Protein AF-A0A2J7PNB6-F1 (afdb_monomer_lite)

pLDDT: mean 83.34, std 11.84, range [47.0, 96.94]

Organism: NCBI:txid105785

Foldseek 3Di:
DDPDPDPVVVVVVVVCVVVVLVVQADEPDDQLVLLVQLLVVVVVVDDLVVSQVVCCSRHNDPDDSVSSVVSSVCVVVVDPGSDDPDDPDPDALDDPVLVVQLVVVCVVPVPDDLVNSCVSPVSDDSVVSVD

Sequence (131 aa):
MTGLSSPATVMAILFLQCVFKMAMSIQNPTRCEAHAVIRFLHVKGNTAAVIHRHLISFYGEDVNRQNVARWYCQFEVRRSDVHDEIRSGRPSVVTDEIIQKNDENICADRRLTIDELHLQCPEMARTVLSG

Structure (mmCIF, N/CA/C/O backbone):
data_AF-A0A2J7PNB6-F1
#
_entry.id   AF-A0A2J7PNB6-F1
#
loop_
_atom_site.group_PDB
_atom_site.id
_atom_site.type_symbol
_atom_site.label_atom_id
_atom_site.label_alt_id
_atom_site.label_comp_id
_atom_site.label_asym_id
_atom_site.label_entity_id
_atom_site.label_seq_id
_atom_site.pdbx_PDB_ins_code
_atom_site.Cartn_x
_atom_site.Cartn_y
_atom_site.Cartn_z
_atom_site.occupancy
_atom_site.B_iso_or_equiv
_atom_site.auth_seq_id
_atom_site.auth_comp_id
_atom_site.auth_asym_id
_atom_site.auth_atom_id
_atom_site.pdbx_PDB_model_num
ATOM 1 N N . MET A 1 1 ? -24.561 -12.791 38.272 1.00 47.00 1 MET A N 1
ATOM 2 C CA . MET A 1 1 ? -24.571 -11.581 37.415 1.00 47.00 1 MET A CA 1
ATOM 3 C C . MET A 1 1 ? -24.490 -10.396 38.374 1.00 47.00 1 MET A C 1
ATOM 5 O O . MET A 1 1 ? -25.486 -10.128 39.011 1.00 47.00 1 MET A O 1
ATOM 9 N N . THR A 1 2 ? -23.322 -9.912 38.802 1.00 52.16 2 THR A N 1
ATOM 10 C CA . THR A 1 2 ? -22.558 -8.804 38.192 1.00 52.16 2 THR A CA 1
ATOM 11 C C . THR A 1 2 ? -21.126 -8.792 38.765 1.00 52.16 2 THR A C 1
ATOM 13 O O . THR A 1 2 ? -20.938 -8.463 39.931 1.00 52.16 2 THR A O 1
ATOM 16 N N . GLY A 1 3 ? -20.113 -9.159 37.974 1.00 53.72 3 GLY A N 1
ATOM 17 C CA . GLY A 1 3 ? -18.699 -9.172 38.403 1.00 53.72 3 GLY A CA 1
ATOM 18 C C . GLY A 1 3 ? -17.833 -8.061 37.793 1.00 53.72 3 GLY A C 1
ATOM 19 O O . GLY A 1 3 ? -16.614 -8.145 37.847 1.00 53.72 3 GLY A O 1
ATOM 20 N N . LEU A 1 4 ? -18.448 -7.051 37.168 1.00 56.50 4 LEU A N 1
ATOM 21 C CA . LEU A 1 4 ? -17.778 -6.012 36.369 1.00 56.50 4 LEU A CA 1
ATOM 22 C C . LEU A 1 4 ? -17.935 -4.586 36.943 1.00 56.50 4 LEU A C 1
ATOM 24 O O . LEU A 1 4 ? -17.852 -3.617 36.200 1.00 56.50 4 LEU A O 1
ATOM 28 N N . SER A 1 5 ? -18.181 -4.428 38.249 1.00 60.59 5 SER A N 1
ATOM 29 C CA . SER A 1 5 ? -18.440 -3.111 38.868 1.00 60.59 5 SER A CA 1
ATOM 30 C C . SER A 1 5 ? -17.317 -2.563 39.753 1.00 60.59 5 SER A C 1
ATOM 32 O O . SER A 1 5 ? -17.389 -1.403 40.150 1.00 60.59 5 SER A O 1
ATOM 34 N N . SER A 1 6 ? -16.281 -3.347 40.083 1.00 79.00 6 SER A N 1
ATOM 35 C CA . SER A 1 6 ? -15.184 -2.841 40.918 1.00 79.00 6 SER A CA 1
ATOM 36 C C . SER A 1 6 ? -14.221 -1.989 40.080 1.00 79.00 6 SER A C 1
ATOM 38 O O . SER A 1 6 ? -13.656 -2.512 39.111 1.00 79.00 6 SER A O 1
ATOM 40 N N . PRO A 1 7 ? -13.964 -0.718 40.453 1.00 80.56 7 PRO A N 1
ATOM 41 C CA . PRO A 1 7 ? -13.002 0.142 39.762 1.00 80.56 7 PRO A CA 1
ATOM 42 C C . PRO A 1 7 ? -11.623 -0.512 39.636 1.00 80.56 7 PRO A C 1
ATOM 44 O O . PRO A 1 7 ? -10.968 -0.374 38.610 1.00 80.56 7 PRO A O 1
ATOM 47 N N . ALA A 1 8 ? -11.211 -1.300 40.634 1.00 82.19 8 ALA A N 1
ATOM 48 C CA . ALA A 1 8 ? -9.945 -2.025 40.613 1.00 82.19 8 ALA A CA 1
ATOM 49 C C . ALA A 1 8 ? -9.897 -3.104 39.518 1.00 82.19 8 ALA A C 1
ATOM 51 O O . ALA A 1 8 ? -8.867 -3.277 38.876 1.00 82.19 8 ALA A O 1
ATOM 52 N N . THR A 1 9 ? -11.009 -3.799 39.259 1.00 81.31 9 THR A N 1
ATOM 53 C CA . THR A 1 9 ? -11.094 -4.818 38.201 1.00 81.31 9 THR A CA 1
ATOM 54 C C . THR A 1 9 ? -11.069 -4.176 36.818 1.00 81.31 9 THR A C 1
ATOM 56 O O . THR A 1 9 ? -10.368 -4.661 35.936 1.00 81.31 9 THR A O 1
ATOM 59 N N . VAL A 1 10 ? -11.774 -3.056 36.630 1.00 80.25 10 VAL A N 1
ATOM 60 C CA . VAL A 1 10 ? -11.757 -2.315 35.358 1.00 80.25 10 VAL A CA 1
ATOM 61 C C . VAL A 1 10 ? -10.370 -1.729 35.099 1.00 80.25 10 VAL A C 1
ATOM 63 O O . VAL A 1 10 ? -9.842 -1.881 34.002 1.00 80.25 10 VAL A O 1
ATOM 66 N N . MET A 1 11 ? -9.734 -1.139 36.115 1.00 79.56 11 MET A N 1
ATOM 67 C CA . MET A 1 11 ? -8.370 -0.620 36.007 1.00 79.56 11 MET A CA 1
ATOM 68 C C . MET A 1 11 ? -7.358 -1.736 35.753 1.00 79.56 11 MET A C 1
ATOM 70 O O . MET A 1 11 ? -6.501 -1.561 34.901 1.00 79.56 11 MET A O 1
ATOM 74 N N . ALA A 1 12 ? -7.474 -2.896 36.404 1.00 80.81 12 ALA A N 1
ATOM 75 C CA . ALA A 1 12 ? -6.603 -4.042 36.143 1.00 80.81 12 ALA A CA 1
ATOM 76 C C . ALA A 1 12 ? -6.769 -4.585 34.715 1.00 80.81 12 ALA A C 1
ATOM 78 O O . ALA A 1 12 ? -5.770 -4.898 34.074 1.00 80.81 12 ALA A O 1
ATOM 79 N N . ILE A 1 13 ? -7.999 -4.645 34.188 1.00 77.69 13 ILE A N 1
ATOM 80 C CA . ILE A 1 13 ? -8.265 -5.036 32.795 1.00 77.69 13 ILE A CA 1
ATOM 81 C C . ILE A 1 13 ? -7.697 -3.999 31.826 1.00 77.69 13 ILE A C 1
ATOM 83 O O . ILE A 1 13 ? -7.022 -4.382 30.878 1.00 77.69 13 ILE A O 1
ATOM 87 N N . LEU A 1 14 ? -7.916 -2.703 32.064 1.00 71.50 14 LEU A N 1
ATOM 88 C CA . LEU A 1 14 ? -7.362 -1.629 31.233 1.00 71.50 14 LEU A CA 1
ATOM 89 C C . LEU A 1 14 ? -5.833 -1.600 31.290 1.00 71.50 14 LEU A C 1
ATOM 91 O O . LEU A 1 14 ? -5.191 -1.360 30.274 1.00 71.50 14 LEU A O 1
ATOM 95 N N . PHE A 1 15 ? -5.242 -1.882 32.450 1.00 77.31 15 PHE A N 1
ATOM 96 C CA . PHE A 1 15 ? -3.798 -1.952 32.639 1.00 77.31 15 PHE A CA 1
ATOM 97 C C . PHE A 1 15 ? -3.214 -3.173 31.930 1.00 77.31 15 PHE A C 1
ATOM 99 O O . PHE A 1 15 ? -2.249 -3.026 31.189 1.00 77.31 15 PHE A O 1
ATOM 106 N N . LEU A 1 16 ? -3.837 -4.353 32.050 1.00 71.44 16 LEU A N 1
ATOM 107 C CA . LEU A 1 16 ? -3.449 -5.529 31.266 1.00 71.44 16 LEU A CA 1
ATOM 108 C C . LEU A 1 16 ? -3.620 -5.280 29.765 1.00 71.44 16 LEU A C 1
ATOM 110 O O . LEU A 1 16 ? -2.726 -5.611 29.000 1.00 71.44 16 LEU A O 1
ATOM 114 N N . GLN A 1 17 ? -4.725 -4.669 29.333 1.00 70.12 17 GLN A N 1
ATOM 115 C CA . GLN A 1 17 ? -4.941 -4.293 27.935 1.00 70.12 17 GLN A CA 1
ATOM 116 C C . GLN A 1 17 ? -3.885 -3.295 27.454 1.00 70.12 17 GLN A C 1
ATOM 118 O O . GLN A 1 17 ? -3.387 -3.443 26.345 1.00 70.12 17 GLN A O 1
ATOM 123 N N . CYS A 1 18 ? -3.514 -2.312 28.273 1.00 56.28 18 CYS A N 1
ATOM 124 C CA . CYS A 1 18 ? -2.487 -1.321 27.966 1.00 56.28 18 CYS A CA 1
ATOM 125 C C . CYS A 1 18 ? -1.101 -1.971 27.847 1.00 56.28 18 CYS A C 1
ATOM 127 O O . CYS A 1 18 ? -0.424 -1.802 26.835 1.00 56.28 18 CYS A O 1
ATOM 129 N N . VAL A 1 19 ? -0.719 -2.795 28.826 1.00 62.38 19 VAL A N 1
ATOM 130 C CA . VAL A 1 19 ? 0.560 -3.519 28.850 1.00 62.38 19 VAL A CA 1
ATOM 131 C C . VAL A 1 19 ? 0.647 -4.518 27.694 1.00 62.38 19 VAL A C 1
ATOM 133 O O . VAL A 1 19 ? 1.662 -4.574 27.005 1.00 62.38 19 VAL A O 1
ATOM 136 N N . PHE A 1 20 ? -0.428 -5.256 27.409 1.00 55.75 20 PHE A N 1
ATOM 137 C CA . PHE A 1 20 ? -0.481 -6.193 26.285 1.00 55.75 20 PHE A CA 1
ATOM 138 C C . PHE A 1 20 ? -0.425 -5.464 24.935 1.00 55.75 20 PHE A C 1
ATOM 140 O O . PHE A 1 20 ? 0.233 -5.923 24.006 1.00 55.75 20 PHE A O 1
ATOM 147 N N . LYS A 1 21 ? -1.047 -4.283 24.829 1.00 58.62 21 LYS A N 1
ATOM 148 C CA . LYS A 1 21 ? -0.998 -3.442 23.626 1.00 58.62 21 LYS A CA 1
ATOM 149 C C . LYS A 1 21 ? 0.384 -2.828 23.394 1.00 58.62 21 LYS A C 1
ATOM 151 O O . LYS A 1 21 ? 0.799 -2.749 22.246 1.00 58.62 21 LYS A O 1
ATOM 156 N N . MET A 1 22 ? 1.112 -2.460 24.452 1.00 56.59 22 MET A N 1
ATOM 157 C CA . MET A 1 22 ? 2.508 -2.009 24.349 1.00 56.59 22 MET A CA 1
ATOM 158 C C . MET A 1 22 ? 3.472 -3.149 23.985 1.00 56.59 22 MET A C 1
ATOM 160 O O . MET A 1 22 ? 4.411 -2.928 23.225 1.00 56.59 22 MET A O 1
ATOM 164 N N . ALA A 1 23 ? 3.239 -4.367 24.482 1.00 54.72 23 ALA A N 1
ATOM 165 C CA . ALA A 1 23 ? 4.097 -5.524 24.210 1.00 54.72 23 ALA A CA 1
ATOM 166 C C . ALA A 1 23 ? 3.948 -6.100 22.785 1.00 54.72 23 ALA A C 1
ATOM 168 O O . ALA A 1 23 ? 4.833 -6.815 22.325 1.00 54.72 23 ALA A O 1
ATOM 169 N N . MET A 1 24 ? 2.854 -5.793 22.077 1.00 57.78 24 MET A N 1
ATOM 170 C CA . MET A 1 24 ? 2.549 -6.312 20.732 1.00 57.78 24 MET A CA 1
ATOM 171 C C . MET A 1 24 ? 2.869 -5.333 19.588 1.00 57.78 24 MET A C 1
ATOM 173 O O . MET A 1 24 ? 2.264 -5.417 18.518 1.00 57.78 24 MET A O 1
ATOM 177 N N . SER A 1 25 ? 3.796 -4.395 19.791 1.00 63.31 25 SER A N 1
ATOM 178 C CA . SER A 1 25 ? 4.287 -3.564 1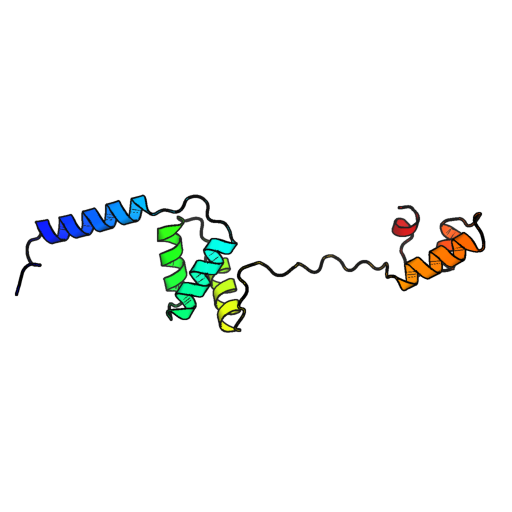8.689 1.00 63.31 25 SER A CA 1
ATOM 179 C C . SER A 1 25 ? 5.249 -4.384 17.829 1.00 63.31 25 SER A C 1
ATOM 181 O O . SER A 1 25 ? 6.335 -4.754 18.282 1.00 63.31 25 SER A O 1
ATOM 183 N N . ILE A 1 26 ? 4.843 -4.713 16.603 1.00 67.12 26 ILE A N 1
ATOM 184 C CA . ILE A 1 26 ? 5.733 -5.370 15.642 1.00 67.12 26 ILE A CA 1
ATOM 185 C C . ILE A 1 26 ? 6.735 -4.312 15.191 1.00 67.12 26 ILE A C 1
ATOM 187 O O . ILE A 1 26 ? 6.358 -3.308 14.586 1.00 67.12 26 ILE A O 1
ATOM 191 N N . GLN A 1 27 ? 8.013 -4.526 15.495 1.00 72.62 27 GLN A N 1
ATOM 192 C CA . GLN A 1 27 ? 9.055 -3.583 15.110 1.00 72.62 27 GLN A CA 1
ATOM 193 C C . GLN A 1 27 ? 9.368 -3.711 13.620 1.00 72.62 27 GLN A C 1
ATOM 195 O O . GLN A 1 27 ? 9.578 -4.816 13.126 1.00 72.62 27 GLN A O 1
ATOM 200 N N . ASN A 1 28 ? 9.429 -2.570 12.927 1.00 75.56 28 ASN A N 1
ATOM 201 C CA . ASN A 1 28 ? 9.832 -2.451 11.523 1.00 75.56 28 ASN A CA 1
ATOM 202 C C . ASN A 1 28 ? 9.101 -3.422 10.575 1.00 75.56 28 ASN A C 1
ATOM 204 O O . ASN A 1 28 ? 9.752 -4.252 9.935 1.00 75.56 28 ASN A O 1
ATOM 208 N N . PRO A 1 29 ? 7.764 -3.329 10.450 1.00 82.56 29 PRO A N 1
ATOM 209 C CA . PRO A 1 29 ? 7.039 -4.170 9.512 1.00 82.56 29 PRO A CA 1
ATOM 210 C C . PRO A 1 29 ? 7.511 -3.928 8.080 1.00 82.56 29 PRO A C 1
ATOM 212 O O . PRO A 1 29 ? 7.727 -2.798 7.631 1.00 82.56 29 PRO A O 1
ATOM 215 N N . THR A 1 30 ? 7.590 -5.005 7.317 1.00 87.94 30 THR A N 1
ATOM 216 C CA . THR A 1 30 ? 7.730 -4.922 5.871 1.00 87.94 30 THR A CA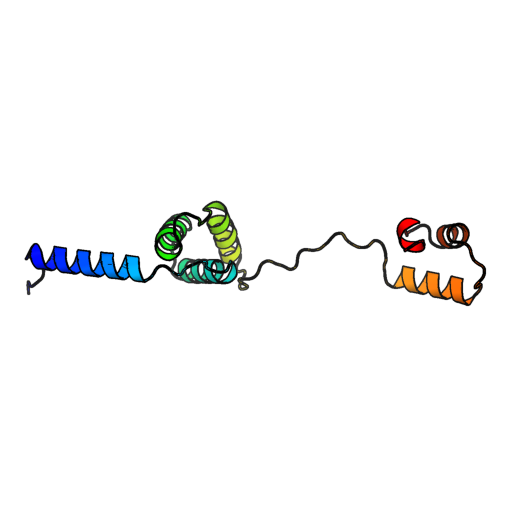 1
ATOM 217 C C . THR A 1 30 ? 6.475 -4.301 5.251 1.00 87.94 30 THR A C 1
ATOM 219 O O . THR A 1 30 ? 5.362 -4.368 5.786 1.00 87.94 30 THR A O 1
ATOM 222 N N . ARG A 1 31 ? 6.624 -3.712 4.059 1.00 88.75 31 ARG A N 1
ATOM 223 C CA . ARG A 1 31 ? 5.487 -3.111 3.338 1.00 88.75 31 ARG A CA 1
ATOM 224 C C . ARG A 1 31 ? 4.401 -4.156 3.042 1.00 88.75 31 ARG A C 1
ATOM 226 O O . ARG A 1 31 ? 3.222 -3.864 3.210 1.00 88.75 31 ARG A O 1
ATOM 233 N N . CYS A 1 32 ? 4.794 -5.381 2.688 1.00 91.12 32 CYS A N 1
ATOM 234 C CA . CYS A 1 32 ? 3.868 -6.479 2.405 1.00 91.12 32 CYS A CA 1
ATOM 235 C C . CYS A 1 32 ? 3.062 -6.911 3.639 1.00 91.12 32 CYS A C 1
ATOM 237 O O . CYS A 1 32 ? 1.867 -7.171 3.510 1.00 91.12 32 CYS A O 1
ATOM 239 N N . GLU A 1 33 ? 3.668 -6.939 4.832 1.00 91.31 33 GLU A N 1
ATOM 240 C CA . GLU A 1 33 ? 2.951 -7.226 6.084 1.00 91.31 33 GLU A CA 1
ATOM 241 C C . GLU A 1 33 ? 1.874 -6.173 6.358 1.00 91.31 33 GLU A C 1
ATOM 243 O O . GLU A 1 33 ? 0.718 -6.519 6.608 1.00 91.31 33 GLU A O 1
ATOM 248 N N . ALA A 1 34 ? 2.214 -4.888 6.215 1.00 91.69 34 ALA A N 1
ATOM 249 C CA . ALA A 1 34 ? 1.243 -3.810 6.366 1.00 91.69 34 ALA A CA 1
ATOM 250 C C . ALA A 1 34 ? 0.095 -3.933 5.347 1.00 91.69 34 ALA A C 1
ATOM 252 O O . ALA A 1 34 ? -1.074 -3.800 5.713 1.00 91.69 34 ALA A O 1
ATOM 253 N N . HIS A 1 35 ? 0.394 -4.243 4.081 1.00 94.25 35 HIS A N 1
ATOM 254 C CA . HIS A 1 35 ? -0.631 -4.441 3.050 1.00 94.25 35 HIS A CA 1
ATOM 255 C C . HIS A 1 35 ? -1.516 -5.665 3.333 1.00 94.25 35 HIS A C 1
ATOM 257 O O . HIS A 1 35 ? -2.728 -5.599 3.125 1.00 94.25 35 HIS A O 1
ATOM 263 N N . ALA A 1 36 ? -0.953 -6.754 3.864 1.00 93.94 36 ALA A N 1
ATOM 264 C CA . ALA A 1 36 ? -1.713 -7.933 4.272 1.00 93.94 36 ALA A CA 1
ATOM 265 C C . ALA A 1 36 ? -2.686 -7.619 5.421 1.00 93.94 36 ALA A C 1
ATOM 267 O O . ALA A 1 36 ? -3.849 -8.026 5.366 1.00 93.94 36 ALA A O 1
ATOM 268 N N . VAL A 1 37 ? -2.259 -6.834 6.418 1.00 94.06 37 VAL A N 1
ATOM 269 C CA . VAL A 1 37 ? -3.139 -6.373 7.506 1.00 94.06 37 VAL A CA 1
ATOM 270 C C . VAL A 1 37 ? -4.239 -5.453 6.978 1.00 94.06 37 VAL A C 1
ATOM 272 O O . VAL A 1 37 ? -5.400 -5.612 7.362 1.00 94.06 37 VAL A O 1
ATOM 275 N N . ILE A 1 38 ? -3.916 -4.539 6.056 1.00 95.44 38 ILE A N 1
ATOM 276 C CA . ILE A 1 38 ? -4.919 -3.694 5.390 1.00 95.44 38 ILE A CA 1
ATOM 277 C C . ILE A 1 38 ? -5.953 -4.570 4.677 1.00 95.44 38 ILE A C 1
ATOM 279 O O . ILE A 1 38 ? -7.151 -4.376 4.878 1.00 95.44 38 ILE A O 1
ATOM 283 N N . ARG A 1 39 ? -5.511 -5.569 3.903 1.00 95.94 39 ARG A N 1
ATOM 284 C CA . ARG A 1 39 ? -6.394 -6.498 3.183 1.00 95.94 39 ARG A CA 1
ATOM 285 C C . ARG A 1 39 ? -7.304 -7.267 4.135 1.00 95.94 39 ARG A C 1
ATOM 287 O O . ARG A 1 39 ? -8.509 -7.350 3.904 1.00 95.94 39 ARG A O 1
ATOM 294 N N . PHE A 1 40 ? -6.742 -7.805 5.215 1.00 95.06 40 PHE A N 1
ATOM 295 C CA . PHE A 1 40 ? -7.498 -8.530 6.231 1.00 95.06 40 PHE A CA 1
ATOM 296 C C . PHE A 1 40 ? -8.572 -7.645 6.879 1.00 95.06 40 PHE A C 1
ATOM 298 O O . PHE A 1 40 ? -9.737 -8.038 6.962 1.00 95.06 40 PHE A O 1
ATOM 305 N N . LEU A 1 41 ? -8.207 -6.431 7.302 1.00 95.31 41 LEU A N 1
ATOM 306 C CA . LEU A 1 41 ? -9.136 -5.512 7.959 1.00 95.31 41 LEU A CA 1
ATOM 307 C C . LEU A 1 41 ? -10.194 -4.949 7.000 1.00 95.31 41 LEU A C 1
ATOM 309 O O . LEU A 1 41 ? -11.327 -4.726 7.432 1.00 95.31 41 LEU A O 1
ATOM 313 N N . HIS A 1 42 ? -9.856 -4.773 5.722 1.00 95.44 42 HIS A N 1
ATOM 314 C CA . HIS A 1 42 ? -10.804 -4.428 4.663 1.00 95.44 42 HIS A CA 1
ATOM 315 C C . HIS A 1 42 ? -11.872 -5.519 4.500 1.00 95.44 42 HIS A C 1
ATOM 317 O O . HIS A 1 42 ? -13.059 -5.220 4.553 1.00 95.44 42 HIS A O 1
ATOM 323 N N . VAL A 1 43 ? -11.477 -6.799 4.420 1.00 94.88 43 VAL A N 1
ATOM 324 C CA . VAL A 1 43 ? -12.431 -7.928 4.341 1.00 94.88 43 VAL A CA 1
ATOM 325 C C . VAL A 1 43 ? -13.314 -8.021 5.593 1.00 94.88 43 VAL A C 1
ATOM 327 O O . VAL A 1 43 ? -14.463 -8.447 5.5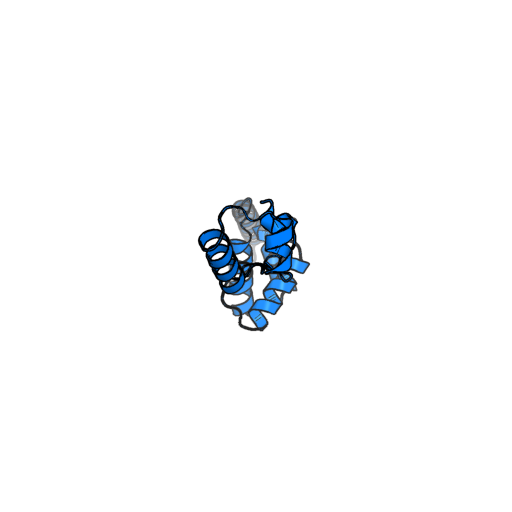16 1.00 94.88 43 VAL A O 1
ATOM 330 N N . LYS A 1 44 ? -12.815 -7.577 6.752 1.00 95.62 44 LYS A N 1
ATOM 331 C CA . LYS A 1 44 ? -13.606 -7.440 7.988 1.00 95.62 44 LYS A CA 1
ATOM 332 C C . LYS A 1 44 ? -14.586 -6.253 7.978 1.00 95.62 44 LYS A C 1
ATOM 334 O O . LYS A 1 44 ? -15.298 -6.079 8.963 1.00 95.62 44 LYS A O 1
ATOM 339 N N . GLY A 1 45 ? -14.6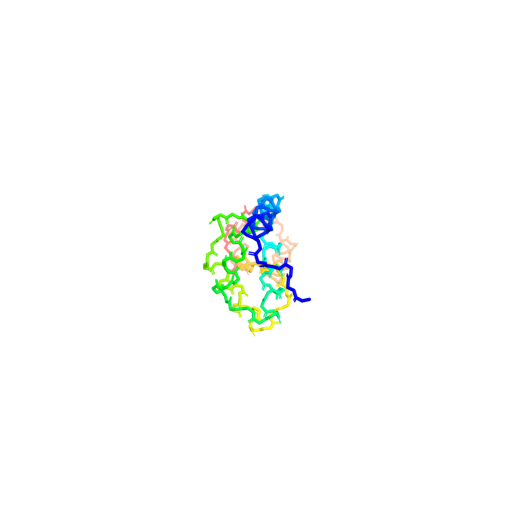27 -5.449 6.915 1.00 94.88 45 GLY A N 1
ATOM 340 C CA . GLY A 1 45 ? -15.534 -4.307 6.763 1.00 94.88 45 GLY A CA 1
ATOM 341 C C . GLY A 1 45 ? -15.074 -3.031 7.470 1.00 94.88 45 GLY A C 1
ATOM 342 O O . GLY A 1 45 ? -15.881 -2.136 7.711 1.00 94.88 45 GLY A O 1
ATOM 343 N N . ASN A 1 46 ? -13.794 -2.927 7.842 1.00 96.75 46 ASN A N 1
ATOM 344 C CA . ASN A 1 46 ? -13.274 -1.703 8.451 1.00 96.75 46 ASN A CA 1
ATOM 345 C C . ASN A 1 46 ? -13.037 -0.637 7.383 1.00 96.75 46 ASN A C 1
ATOM 347 O O . ASN A 1 46 ? -12.459 -0.924 6.340 1.00 96.75 46 ASN A O 1
ATOM 351 N N . THR A 1 47 ? -13.386 0.614 7.679 1.00 96.94 47 THR A N 1
ATOM 352 C CA . THR A 1 47 ? -13.067 1.742 6.796 1.00 96.94 47 THR A CA 1
ATOM 353 C C . THR A 1 47 ? -11.571 2.067 6.830 1.00 96.94 47 THR A C 1
ATOM 355 O O . THR A 1 47 ? -10.897 1.841 7.839 1.00 96.94 47 THR A O 1
ATOM 358 N N . ALA A 1 48 ? -11.047 2.691 5.770 1.00 96.00 48 ALA A N 1
ATOM 359 C CA . ALA A 1 48 ? -9.639 3.102 5.692 1.00 96.00 48 ALA A CA 1
ATOM 360 C C . ALA A 1 48 ? -9.166 3.930 6.909 1.00 96.00 48 ALA A C 1
ATOM 362 O O . ALA A 1 48 ? -8.036 3.778 7.371 1.00 96.00 48 ALA A O 1
ATOM 363 N N . ALA A 1 49 ? -10.037 4.774 7.475 1.00 95.94 49 ALA A N 1
ATOM 364 C CA . ALA A 1 49 ? -9.728 5.576 8.661 1.00 95.94 49 ALA A CA 1
ATOM 365 C C . ALA A 1 49 ? -9.612 4.737 9.949 1.00 95.94 49 ALA A C 1
ATOM 367 O O . ALA A 1 49 ? -8.797 5.040 10.820 1.00 95.94 49 ALA A O 1
ATOM 368 N N . VAL A 1 50 ? -10.419 3.682 10.096 1.00 96.00 50 VAL A N 1
ATOM 369 C CA . VAL A 1 50 ? -10.298 2.730 11.215 1.00 96.00 50 VAL A CA 1
ATOM 370 C C . VAL A 1 50 ? -9.025 1.903 11.059 1.00 96.00 50 VAL A C 1
ATOM 372 O O . VAL A 1 50 ? -8.270 1.756 12.016 1.00 96.00 50 VAL A O 1
ATOM 375 N N . ILE A 1 51 ? -8.745 1.440 9.839 1.00 96.12 51 ILE A N 1
ATOM 376 C CA . ILE A 1 51 ? -7.539 0.669 9.519 1.00 96.12 51 ILE A CA 1
ATOM 377 C C . ILE A 1 51 ? -6.279 1.473 9.841 1.00 96.12 51 ILE A C 1
ATOM 379 O O . ILE A 1 51 ? -5.382 0.954 10.497 1.00 96.12 51 ILE A O 1
ATOM 383 N N . HIS A 1 52 ? -6.223 2.750 9.454 1.00 95.50 52 HIS A N 1
ATOM 384 C CA . HIS A 1 52 ? -5.087 3.621 9.769 1.00 95.50 52 HIS A CA 1
ATOM 385 C C . HIS A 1 52 ? -4.836 3.731 11.281 1.00 95.50 52 HIS A C 1
ATOM 387 O O . HIS A 1 52 ? -3.699 3.580 11.719 1.00 95.50 52 HIS A O 1
ATOM 393 N N . ARG A 1 53 ? -5.894 3.874 12.092 1.00 94.06 53 ARG A N 1
ATOM 394 C CA . ARG A 1 53 ? -5.784 3.882 13.564 1.00 94.06 53 ARG A CA 1
ATOM 395 C C . ARG A 1 53 ? -5.288 2.551 14.132 1.00 94.06 53 ARG A C 1
ATOM 397 O O . ARG A 1 53 ? -4.487 2.549 15.063 1.00 94.06 53 ARG A O 1
ATOM 404 N N . HIS A 1 54 ? -5.747 1.423 13.588 1.00 92.12 54 HIS A N 1
ATOM 405 C CA . HIS A 1 54 ? -5.251 0.105 13.995 1.00 92.12 54 HIS A CA 1
ATOM 406 C C . HIS A 1 54 ? -3.768 -0.059 13.666 1.00 92.12 54 HIS A C 1
ATOM 408 O O . HIS A 1 54 ? -3.007 -0.505 14.516 1.00 92.12 54 HIS A O 1
ATOM 414 N N . LEU A 1 55 ? -3.348 0.349 12.469 1.00 91.94 55 LEU A N 1
ATOM 415 C CA . LEU A 1 55 ? -1.954 0.251 12.051 1.00 91.94 55 LEU A CA 1
ATOM 416 C C . LEU A 1 55 ? -1.033 1.122 12.909 1.00 91.94 55 LEU A C 1
ATOM 418 O O . LEU A 1 55 ? 0.001 0.622 13.334 1.00 91.94 55 LEU A O 1
ATOM 422 N N . ILE A 1 56 ? -1.433 2.356 13.243 1.00 91.00 56 ILE A N 1
ATOM 423 C CA . ILE A 1 56 ? -0.669 3.199 14.182 1.00 91.00 56 ILE A CA 1
ATOM 424 C C . ILE A 1 56 ? -0.480 2.486 15.523 1.00 91.00 56 ILE A C 1
ATOM 426 O O . ILE A 1 56 ? 0.593 2.520 16.118 1.00 91.00 56 ILE A O 1
ATOM 430 N N . SER A 1 57 ? -1.514 1.787 15.988 1.00 87.75 57 SER A N 1
ATOM 431 C CA . SER A 1 57 ? -1.427 1.042 17.236 1.00 87.75 57 SER A CA 1
ATOM 432 C C . SER A 1 57 ? -0.518 -0.192 17.179 1.00 87.75 57 SER A C 1
ATOM 434 O O . SER A 1 57 ? -0.081 -0.614 18.246 1.00 87.75 57 SER A O 1
ATOM 436 N N . PHE A 1 58 ? -0.314 -0.815 16.017 1.00 85.62 58 PHE A N 1
ATOM 437 C CA . PHE A 1 58 ? 0.485 -2.045 15.887 1.00 85.62 58 PHE A CA 1
ATOM 438 C C . PHE A 1 58 ? 1.926 -1.787 15.453 1.00 85.62 58 PHE A C 1
ATOM 440 O O . PHE A 1 58 ? 2.811 -2.559 15.807 1.00 85.62 58 PHE A O 1
ATOM 447 N N . TYR A 1 59 ? 2.137 -0.734 14.666 1.00 86.06 59 TYR A N 1
ATOM 448 C CA . TYR A 1 59 ? 3.392 -0.464 13.969 1.00 86.06 59 TYR A CA 1
ATOM 449 C C . TYR A 1 59 ? 4.009 0.894 14.324 1.00 86.06 59 TYR A C 1
ATOM 451 O O . TYR A 1 59 ? 5.111 1.190 13.876 1.00 86.06 59 TYR A O 1
ATOM 459 N N . GLY A 1 60 ? 3.323 1.715 15.124 1.00 83.75 60 GLY A N 1
ATOM 460 C CA . GLY A 1 60 ? 3.783 3.050 15.501 1.00 83.75 60 GLY A CA 1
ATOM 461 C C . GLY A 1 60 ? 3.332 4.156 14.544 1.00 83.75 60 GLY A C 1
ATOM 462 O O . GLY A 1 60 ? 2.545 3.948 13.621 1.00 83.75 60 GLY A O 1
ATOM 463 N N . GLU A 1 61 ? 3.807 5.373 14.799 1.00 81.75 61 GLU A N 1
ATOM 464 C CA . GLU A 1 61 ? 3.309 6.602 14.163 1.00 81.75 61 GLU A CA 1
ATOM 465 C C . GLU A 1 61 ? 3.746 6.770 12.693 1.00 81.75 61 GLU A C 1
ATOM 467 O O . GLU A 1 61 ? 3.119 7.518 11.943 1.00 81.75 61 GLU A O 1
ATOM 472 N N . ASP A 1 62 ? 4.730 5.991 12.233 1.00 82.88 62 ASP A N 1
ATOM 473 C CA . ASP A 1 62 ? 5.304 6.068 10.878 1.00 82.88 62 ASP A CA 1
ATOM 474 C C . ASP A 1 62 ? 4.374 5.550 9.760 1.00 82.88 62 ASP A C 1
ATOM 476 O O . ASP A 1 62 ? 4.704 5.582 8.568 1.00 82.88 62 ASP A O 1
ATOM 480 N N . VAL A 1 63 ? 3.173 5.073 10.104 1.00 86.81 63 VAL A N 1
ATOM 481 C CA . VAL A 1 63 ? 2.207 4.576 9.120 1.00 86.81 63 VAL A CA 1
ATOM 482 C C . VAL A 1 63 ? 1.567 5.733 8.349 1.00 86.81 63 VAL A C 1
ATOM 484 O O . VAL A 1 63 ? 0.646 6.414 8.812 1.00 86.81 63 VAL A O 1
ATOM 487 N N . ASN A 1 64 ? 1.975 5.883 7.089 1.00 91.00 64 ASN A N 1
ATOM 488 C CA . ASN A 1 64 ? 1.421 6.887 6.186 1.00 91.00 64 ASN A CA 1
ATOM 489 C C . ASN A 1 64 ? -0.054 6.601 5.820 1.00 91.00 64 ASN A C 1
ATOM 491 O O . ASN A 1 64 ? -0.377 5.617 5.146 1.00 91.00 64 ASN A O 1
ATOM 495 N N . ARG A 1 65 ? -0.947 7.534 6.176 1.00 93.56 65 ARG A N 1
ATOM 496 C CA . ARG A 1 65 ? -2.388 7.496 5.867 1.00 93.56 65 ARG A CA 1
ATOM 497 C C . ARG A 1 65 ? -2.698 7.371 4.371 1.00 93.56 65 ARG A C 1
ATOM 499 O O . ARG A 1 65 ? -3.636 6.669 4.002 1.00 93.56 65 ARG A O 1
ATOM 506 N N . GLN A 1 66 ? -1.927 8.033 3.510 1.00 94.69 66 GLN A N 1
ATOM 507 C CA . GLN A 1 66 ? -2.110 7.984 2.055 1.00 94.69 66 GLN A CA 1
ATOM 508 C C . GLN A 1 66 ? -1.805 6.587 1.508 1.00 94.69 66 GLN A C 1
ATOM 510 O O . GLN A 1 66 ? -2.523 6.106 0.635 1.00 94.69 66 GLN A O 1
ATOM 515 N N . ASN A 1 67 ? -0.792 5.904 2.056 1.00 93.44 67 ASN A N 1
ATOM 516 C CA . ASN A 1 67 ? -0.483 4.526 1.675 1.00 93.44 67 ASN A CA 1
ATOM 517 C C . ASN A 1 67 ? -1.641 3.588 2.048 1.00 93.44 67 ASN A C 1
ATOM 519 O O . ASN A 1 67 ? -2.067 2.785 1.223 1.00 93.44 67 ASN A O 1
ATOM 523 N N . VAL A 1 68 ? -2.205 3.745 3.252 1.00 95.44 68 VAL A N 1
ATOM 524 C CA . VAL A 1 68 ? -3.377 2.969 3.692 1.00 95.44 68 VAL A CA 1
ATOM 525 C C . VAL A 1 68 ? -4.565 3.187 2.761 1.00 95.44 68 VAL A C 1
ATOM 527 O O . VAL A 1 68 ? -5.166 2.216 2.315 1.00 95.44 68 VAL A O 1
ATOM 530 N N . ALA A 1 69 ? -4.877 4.441 2.424 1.00 95.94 69 ALA A N 1
ATOM 531 C CA . ALA A 1 69 ? -5.964 4.765 1.503 1.00 95.94 69 ALA A CA 1
ATOM 532 C C . ALA A 1 69 ? -5.729 4.183 0.099 1.00 95.94 69 ALA A C 1
ATOM 534 O O . ALA A 1 69 ? -6.637 3.586 -0.471 1.00 95.94 69 ALA A O 1
ATOM 535 N N . ARG A 1 70 ? -4.505 4.291 -0.439 1.00 95.44 70 ARG A N 1
ATOM 536 C CA . ARG A 1 70 ? -4.147 3.728 -1.750 1.00 95.44 70 ARG A CA 1
ATOM 537 C C . ARG A 1 70 ? -4.400 2.223 -1.796 1.00 95.44 70 ARG A C 1
ATOM 539 O O . ARG A 1 70 ? -5.047 1.741 -2.719 1.00 95.44 70 ARG A O 1
ATOM 546 N N . TRP A 1 71 ? -3.901 1.491 -0.803 1.00 96.00 71 TRP A N 1
ATOM 547 C CA . TRP A 1 71 ? -4.054 0.038 -0.732 1.00 96.00 71 TRP A CA 1
ATOM 548 C C . TRP A 1 71 ? -5.484 -0.395 -0.456 1.00 96.00 71 TRP A C 1
ATOM 550 O O . TRP A 1 71 ? -5.959 -1.336 -1.079 1.00 96.00 71 TRP A O 1
ATOM 560 N N . TYR A 1 72 ? -6.190 0.329 0.409 1.00 96.25 72 TYR A N 1
ATOM 561 C CA . TYR A 1 72 ? -7.616 0.129 0.625 1.00 96.25 72 TYR A CA 1
ATOM 562 C C . TYR A 1 72 ? -8.393 0.203 -0.699 1.00 96.25 72 TYR A C 1
ATOM 564 O O . TYR A 1 72 ? -9.083 -0.750 -1.046 1.00 96.25 72 TYR A O 1
ATOM 572 N N . CYS A 1 73 ? -8.190 1.261 -1.497 1.00 95.38 73 CYS A N 1
ATOM 573 C CA . CYS A 1 73 ? -8.827 1.393 -2.810 1.00 95.38 73 CYS A CA 1
ATOM 574 C C . CYS A 1 73 ? -8.437 0.263 -3.774 1.00 95.38 73 CYS A C 1
ATOM 576 O O . CYS A 1 73 ? -9.276 -0.217 -4.527 1.00 95.38 73 CYS A O 1
ATOM 578 N N . GLN A 1 74 ? -7.183 -0.195 -3.763 1.00 94.81 74 GLN A N 1
ATOM 579 C CA . GLN A 1 74 ? -6.778 -1.326 -4.605 1.00 94.81 74 GLN A CA 1
ATOM 580 C C . GLN A 1 74 ? -7.504 -2.624 -4.223 1.00 94.81 74 GLN A C 1
ATOM 582 O O . GLN A 1 74 ? -7.907 -3.386 -5.103 1.00 94.81 74 GLN A O 1
ATOM 587 N N . PHE A 1 75 ? -7.705 -2.871 -2.927 1.00 94.69 75 PHE A N 1
ATOM 588 C CA . PHE A 1 75 ? -8.464 -4.029 -2.453 1.00 94.69 75 PHE A CA 1
ATOM 589 C C . PHE A 1 75 ? -9.971 -3.900 -2.716 1.00 94.69 75 PHE A C 1
ATOM 591 O O . PHE A 1 75 ? -10.618 -4.916 -2.976 1.00 94.69 75 PHE A O 1
ATOM 598 N N . GLU A 1 76 ? -10.512 -2.679 -2.742 1.00 93.06 76 GLU A N 1
ATOM 599 C CA . GLU A 1 76 ? -11.888 -2.393 -3.176 1.00 93.06 76 GLU A CA 1
ATOM 600 C C . GLU A 1 76 ? -12.102 -2.821 -4.643 1.00 93.06 76 GLU A C 1
ATOM 602 O O . GLU A 1 76 ? -13.085 -3.482 -4.978 1.00 93.06 76 GLU A O 1
ATOM 607 N N . VAL A 1 77 ? -11.112 -2.562 -5.510 1.00 92.50 77 VAL A N 1
ATOM 608 C CA . VAL A 1 77 ? -11.086 -2.993 -6.926 1.00 92.50 77 VAL A CA 1
ATOM 609 C C . VAL A 1 77 ? -10.692 -4.481 -7.072 1.00 92.50 77 VAL A C 1
ATOM 611 O O . VAL A 1 77 ? -10.327 -4.952 -8.144 1.00 92.50 77 VAL A O 1
ATOM 614 N N . ARG A 1 78 ? -10.805 -5.270 -5.994 1.00 87.19 78 ARG A N 1
ATOM 615 C CA . ARG A 1 78 ? -10.554 -6.724 -5.944 1.00 87.19 78 ARG A CA 1
ATOM 616 C C . ARG A 1 78 ? -9.127 -7.166 -6.284 1.00 87.19 78 ARG A C 1
ATOM 618 O O . ARG A 1 78 ? -8.920 -8.332 -6.624 1.00 87.19 78 ARG A O 1
ATOM 625 N N . ARG A 1 79 ? -8.118 -6.305 -6.123 1.00 87.88 79 ARG A N 1
ATOM 626 C CA . ARG A 1 79 ? -6.720 -6.764 -6.121 1.00 87.88 79 ARG A CA 1
ATOM 627 C C . ARG A 1 79 ? -6.537 -7.811 -5.014 1.00 87.88 79 ARG A C 1
ATOM 629 O O . ARG A 1 79 ? -6.969 -7.603 -3.885 1.00 87.88 79 ARG A O 1
ATOM 636 N N . SER A 1 80 ? -5.907 -8.945 -5.308 1.00 86.25 80 SER A N 1
ATOM 637 C CA . SER A 1 80 ? -5.630 -9.987 -4.305 1.00 86.25 80 SER A CA 1
ATOM 638 C C . SER A 1 80 ? -4.182 -9.996 -3.823 1.00 86.25 80 SER A C 1
ATOM 640 O O . SER A 1 80 ? -3.905 -10.516 -2.744 1.00 86.25 80 SER A O 1
ATOM 642 N N . ASP A 1 81 ? -3.263 -9.443 -4.608 1.00 90.94 81 ASP A N 1
ATOM 643 C CA . ASP A 1 81 ? -1.838 -9.446 -4.298 1.00 90.94 81 ASP A CA 1
ATOM 644 C C . ASP A 1 81 ? -1.444 -8.287 -3.365 1.00 90.94 81 ASP A C 1
ATOM 646 O O . ASP A 1 81 ? -1.969 -7.176 -3.475 1.00 90.94 81 ASP A O 1
ATOM 650 N N . VAL A 1 82 ? -0.533 -8.575 -2.432 1.00 92.56 82 VAL A N 1
ATOM 651 C CA . VAL A 1 82 ? -0.050 -7.646 -1.393 1.00 92.56 82 VAL A CA 1
ATOM 652 C C . VAL A 1 82 ? 1.284 -6.980 -1.750 1.00 92.56 82 VAL A C 1
ATOM 654 O O . VAL A 1 82 ? 1.727 -6.072 -1.042 1.00 92.56 82 VAL A O 1
ATOM 657 N N . HIS A 1 83 ? 1.931 -7.415 -2.830 1.00 92.06 83 HIS A N 1
ATOM 658 C CA . HIS A 1 83 ? 3.178 -6.857 -3.333 1.00 92.06 83 HIS A CA 1
ATOM 659 C C . HIS A 1 83 ? 2.879 -5.689 -4.267 1.00 92.06 83 HIS A C 1
ATOM 661 O O . HIS A 1 83 ? 1.829 -5.639 -4.900 1.00 92.06 83 HIS A O 1
ATOM 667 N N . ASP A 1 84 ? 3.789 -4.716 -4.350 1.00 87.12 84 ASP A N 1
ATOM 668 C CA . ASP A 1 84 ? 3.703 -3.703 -5.404 1.00 87.12 84 ASP A CA 1
ATOM 669 C C . ASP A 1 84 ? 3.764 -4.409 -6.779 1.00 87.12 84 ASP A C 1
ATOM 671 O O . ASP A 1 84 ? 4.430 -5.434 -6.930 1.00 87.12 84 ASP A O 1
ATOM 675 N N . GLU A 1 85 ? 3.075 -3.871 -7.789 1.00 86.88 85 GLU A N 1
ATOM 676 C CA . GLU A 1 85 ? 3.212 -4.402 -9.154 1.00 86.88 85 GLU A CA 1
ATOM 677 C C . GLU A 1 85 ? 4.650 -4.230 -9.630 1.00 86.88 85 GLU A C 1
ATOM 679 O O . GLU A 1 85 ? 5.333 -3.265 -9.260 1.00 86.88 85 GLU A O 1
ATOM 684 N N . ILE A 1 86 ? 5.093 -5.155 -10.484 1.00 84.00 86 ILE A N 1
ATOM 685 C CA . ILE A 1 86 ? 6.353 -4.994 -11.199 1.00 84.00 86 ILE A CA 1
ATOM 686 C C . ILE A 1 86 ? 6.254 -3.667 -11.941 1.00 84.00 86 ILE A C 1
ATOM 688 O O . ILE A 1 86 ? 5.399 -3.481 -12.806 1.00 84.00 86 ILE A O 1
ATOM 692 N N . ARG A 1 87 ? 7.108 -2.715 -11.565 1.00 81.31 87 ARG A N 1
ATOM 693 C CA . ARG A 1 87 ? 7.151 -1.433 -12.254 1.00 81.31 87 ARG A CA 1
ATOM 694 C C . ARG A 1 87 ? 7.566 -1.718 -13.685 1.00 81.31 87 ARG A C 1
ATOM 696 O O . ARG A 1 87 ? 8.652 -2.250 -13.907 1.00 81.31 87 ARG A O 1
ATOM 703 N N . SER A 1 88 ? 6.729 -1.327 -14.642 1.00 78.38 88 SER A N 1
ATOM 704 C CA . SER A 1 88 ? 7.193 -1.151 -16.008 1.00 78.38 88 SER A CA 1
ATOM 705 C C . SER A 1 88 ? 8.338 -0.146 -15.934 1.00 78.38 88 SER A C 1
ATOM 707 O O . SER A 1 88 ? 8.128 1.023 -15.595 1.00 78.38 88 SER A O 1
ATOM 709 N N . GLY A 1 89 ? 9.565 -0.622 -16.137 1.00 83.38 89 GLY A N 1
ATOM 710 C CA . GLY A 1 89 ? 10.717 0.255 -16.268 1.00 83.38 89 GLY A CA 1
ATOM 711 C C . GLY A 1 89 ? 10.53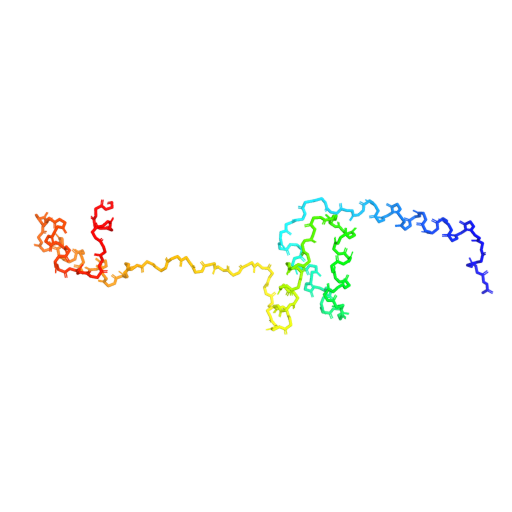6 1.185 -17.466 1.00 83.38 89 GLY A C 1
ATOM 712 O O . GLY A 1 89 ? 9.506 1.182 -18.145 1.00 83.38 89 GLY A O 1
ATOM 713 N N . ARG A 1 90 ? 11.565 1.972 -17.774 1.00 82.25 90 ARG A N 1
ATOM 714 C CA . ARG A 1 90 ? 11.606 2.638 -19.074 1.00 82.25 90 ARG A CA 1
ATOM 715 C C . ARG A 1 90 ? 11.564 1.546 -20.154 1.00 82.25 90 ARG A C 1
ATOM 717 O O . ARG A 1 90 ? 12.442 0.684 -20.115 1.00 82.25 90 ARG A O 1
ATOM 724 N N . PRO A 1 91 ? 10.590 1.559 -21.082 1.00 73.06 91 PRO A N 1
ATOM 725 C CA . PRO A 1 91 ? 10.601 0.630 -22.199 1.00 73.06 91 PRO A CA 1
ATOM 726 C C . PRO A 1 91 ? 11.934 0.767 -22.930 1.00 73.06 91 PRO A C 1
ATOM 728 O O . PRO A 1 91 ? 12.351 1.885 -23.255 1.00 73.06 91 PRO A O 1
ATOM 731 N N . SER A 1 92 ? 12.631 -0.351 -23.122 1.00 74.44 92 SER A N 1
ATOM 732 C CA . SER A 1 92 ? 13.785 -0.360 -24.010 1.00 74.44 92 SER A CA 1
ATOM 733 C C . SER A 1 92 ? 13.273 -0.137 -25.426 1.00 74.44 92 SER A C 1
ATOM 735 O O . SER A 1 92 ? 12.294 -0.754 -25.834 1.00 74.44 92 SER A O 1
ATOM 737 N N . VAL A 1 93 ? 13.926 0.755 -26.166 1.00 75.44 93 VAL A N 1
ATOM 738 C CA . VAL A 1 93 ? 13.677 0.912 -27.607 1.00 75.44 93 VAL A CA 1
ATOM 739 C C . VAL A 1 93 ? 14.245 -0.289 -28.377 1.00 75.44 93 VAL A C 1
ATOM 741 O O . VAL A 1 93 ? 13.879 -0.525 -29.518 1.00 75.44 93 VAL A O 1
ATOM 744 N N . VAL A 1 94 ? 15.123 -1.070 -27.740 1.00 79.88 94 VAL A N 1
ATOM 745 C CA . VAL A 1 94 ? 15.705 -2.288 -28.301 1.00 79.88 94 VAL A CA 1
ATOM 746 C C . VAL A 1 94 ? 14.705 -3.427 -28.169 1.00 79.88 94 VAL A C 1
ATOM 748 O O . VAL A 1 94 ? 14.410 -3.853 -27.050 1.00 79.88 94 VAL A O 1
ATOM 751 N N . THR A 1 95 ? 14.209 -3.903 -29.305 1.00 85.81 95 THR A N 1
ATOM 752 C CA . THR A 1 95 ? 13.391 -5.113 -29.417 1.00 85.81 95 THR A CA 1
ATOM 753 C C . THR A 1 95 ? 14.225 -6.275 -29.959 1.00 85.81 95 THR A C 1
ATOM 755 O O . THR A 1 95 ? 15.315 -6.061 -30.498 1.00 85.81 95 THR A O 1
ATOM 758 N N . ASP A 1 96 ? 13.719 -7.503 -29.840 1.00 86.50 96 ASP A N 1
ATOM 759 C CA . ASP A 1 96 ? 14.410 -8.698 -30.343 1.00 86.50 96 ASP A CA 1
ATOM 760 C C . ASP A 1 96 ? 14.604 -8.640 -31.868 1.00 86.50 96 ASP A C 1
ATOM 762 O O . ASP A 1 96 ? 15.641 -9.066 -32.377 1.00 86.50 96 ASP A O 1
ATOM 766 N N . GLU A 1 97 ? 13.669 -8.028 -32.604 1.00 87.81 97 GLU A N 1
ATOM 767 C CA . GLU A 1 97 ? 13.790 -7.832 -34.053 1.00 87.81 97 GLU A CA 1
ATOM 768 C C . GLU A 1 97 ? 14.947 -6.886 -34.409 1.00 87.81 97 GLU A C 1
ATOM 770 O O . GLU A 1 97 ? 15.679 -7.122 -35.373 1.00 87.81 97 GLU A O 1
ATOM 775 N N . ILE A 1 98 ? 15.140 -5.825 -33.616 1.00 85.69 98 ILE A N 1
ATOM 776 C CA . ILE A 1 98 ? 16.251 -4.881 -33.786 1.00 85.69 98 ILE A CA 1
ATOM 777 C C . ILE A 1 98 ? 17.583 -5.576 -33.485 1.00 85.69 98 ILE A C 1
ATOM 779 O O . ILE A 1 98 ? 18.556 -5.365 -34.209 1.00 85.69 98 ILE A O 1
ATOM 783 N N . ILE A 1 99 ? 17.641 -6.421 -32.451 1.00 87.06 99 ILE A N 1
ATOM 784 C CA . ILE A 1 99 ? 18.845 -7.202 -32.118 1.00 87.06 99 ILE A CA 1
ATOM 785 C C . ILE A 1 99 ? 19.195 -8.132 -33.280 1.00 87.06 99 ILE A C 1
ATOM 787 O O . ILE A 1 99 ? 20.308 -8.066 -33.798 1.00 87.06 99 ILE A O 1
ATOM 791 N N . GLN A 1 100 ? 18.223 -8.915 -33.754 1.00 89.62 100 GLN A N 1
ATOM 792 C CA . GLN A 1 100 ? 18.434 -9.863 -34.843 1.00 89.62 100 GLN A CA 1
ATOM 793 C C . GLN A 1 100 ? 18.928 -9.173 -36.122 1.00 89.62 100 GLN A C 1
ATOM 795 O O . GLN A 1 100 ? 19.883 -9.631 -36.747 1.00 89.62 100 GLN A O 1
ATOM 800 N N . LYS A 1 101 ? 18.328 -8.036 -36.492 1.00 87.56 101 LYS A N 1
ATOM 801 C CA . LYS A 1 101 ? 18.745 -7.273 -37.675 1.00 87.56 101 LYS A CA 1
ATOM 802 C C . LYS A 1 101 ? 20.191 -6.776 -37.565 1.00 87.56 101 LYS A C 1
ATOM 804 O O . LYS A 1 101 ? 20.922 -6.778 -38.553 1.00 87.56 101 LYS A O 1
ATOM 809 N N . ASN A 1 102 ? 20.617 -6.341 -36.379 1.00 86.19 102 ASN A N 1
ATOM 810 C CA . ASN A 1 102 ? 22.004 -5.927 -36.165 1.00 86.19 102 ASN A CA 1
ATOM 811 C C . ASN A 1 102 ? 22.969 -7.111 -36.236 1.00 86.19 102 ASN A C 1
ATOM 813 O O . ASN A 1 102 ? 24.013 -6.990 -36.873 1.00 86.19 102 ASN A O 1
ATOM 817 N N . ASP A 1 103 ? 22.608 -8.253 -35.651 1.00 89.44 103 ASP A N 1
ATOM 818 C CA . ASP A 1 103 ? 23.417 -9.472 -35.726 1.00 89.44 103 ASP A CA 1
ATOM 819 C C . ASP A 1 103 ? 23.604 -9.935 -37.177 1.00 89.44 103 ASP A C 1
ATOM 821 O O . ASP A 1 103 ? 24.712 -10.301 -37.575 1.00 89.44 103 ASP A O 1
ATOM 825 N N . GLU A 1 104 ? 22.556 -9.854 -38.000 1.00 91.25 104 GLU A N 1
ATOM 826 C CA . GLU A 1 104 ? 22.621 -10.143 -39.435 1.00 91.25 104 GLU A CA 1
ATOM 827 C C . GLU A 1 104 ? 23.574 -9.187 -40.168 1.00 91.25 104 GLU A C 1
ATOM 829 O O . GLU A 1 104 ? 24.423 -9.643 -40.938 1.00 91.25 104 GLU A O 1
ATOM 834 N N . ASN A 1 105 ? 23.500 -7.882 -39.887 1.00 87.06 105 ASN A N 1
ATOM 835 C CA . ASN A 1 105 ? 24.386 -6.881 -40.489 1.00 87.06 105 ASN A CA 1
ATOM 836 C C . ASN A 1 105 ? 25.858 -7.107 -40.102 1.00 87.06 105 ASN A C 1
ATOM 838 O O . ASN A 1 105 ? 26.730 -7.093 -40.970 1.00 87.06 105 ASN A O 1
ATOM 842 N N . ILE A 1 106 ? 26.138 -7.379 -38.822 1.00 88.69 106 ILE A N 1
ATOM 843 C CA . ILE A 1 106 ? 27.496 -7.655 -38.316 1.00 88.69 106 ILE A CA 1
ATOM 844 C C . ILE A 1 106 ? 28.035 -8.974 -38.883 1.00 88.69 106 ILE A C 1
ATOM 846 O O . ILE A 1 106 ? 29.229 -9.101 -39.172 1.00 88.69 106 ILE A O 1
ATOM 850 N N . CYS A 1 107 ? 27.172 -9.980 -39.036 1.00 89.69 107 CYS A N 1
ATOM 851 C CA . CYS A 1 107 ? 27.546 -11.264 -39.617 1.00 89.69 107 CYS A CA 1
ATOM 852 C C . CYS A 1 107 ? 27.861 -11.136 -41.115 1.00 89.69 107 CYS A C 1
ATOM 854 O O . CYS A 1 107 ? 28.824 -11.745 -41.588 1.00 89.69 107 CYS A O 1
ATOM 856 N N . ALA A 1 108 ? 27.088 -10.320 -41.838 1.00 90.12 108 ALA A N 1
ATOM 857 C CA . ALA A 1 108 ? 27.298 -10.034 -43.252 1.00 90.12 108 ALA A CA 1
ATOM 858 C C . ALA A 1 108 ? 28.581 -9.224 -43.497 1.00 90.12 108 ALA A C 1
ATOM 860 O O . ALA A 1 108 ? 29.338 -9.552 -44.413 1.00 90.12 108 ALA A O 1
ATOM 861 N N . ASP A 1 109 ? 28.858 -8.212 -42.669 1.00 89.12 109 ASP A N 1
ATOM 862 C CA . ASP A 1 109 ? 30.099 -7.442 -42.726 1.00 89.12 109 ASP A CA 1
ATOM 863 C C . ASP A 1 109 ? 30.613 -7.067 -41.327 1.00 89.12 109 ASP A C 1
ATOM 865 O O . ASP A 1 109 ? 30.109 -6.182 -40.636 1.00 89.12 109 ASP A O 1
ATOM 869 N N . ARG A 1 110 ? 31.708 -7.720 -40.928 1.00 87.19 110 ARG A N 1
ATOM 870 C CA . ARG A 1 110 ? 32.359 -7.499 -39.629 1.00 87.19 110 ARG A CA 1
ATOM 871 C C . ARG A 1 110 ? 33.156 -6.193 -39.544 1.00 87.19 110 ARG A C 1
ATOM 873 O O . ARG A 1 110 ? 33.732 -5.924 -38.492 1.00 87.19 110 ARG A O 1
ATOM 880 N N . ARG A 1 111 ? 33.272 -5.421 -40.631 1.00 91.62 111 ARG A N 1
ATOM 881 C CA . ARG A 1 111 ? 34.012 -4.145 -40.666 1.00 91.62 111 ARG A CA 1
ATOM 882 C C . ARG A 1 111 ? 33.113 -2.917 -40.510 1.00 91.62 111 ARG A C 1
ATOM 884 O O . ARG A 1 111 ? 33.640 -1.807 -40.555 1.00 91.62 111 ARG A O 1
ATOM 891 N N . LEU A 1 112 ? 31.808 -3.109 -40.307 1.00 87.50 112 LEU A N 1
ATOM 892 C CA . LEU A 1 112 ? 30.849 -2.019 -40.133 1.00 87.50 112 LEU A CA 1
ATOM 893 C C . LEU A 1 112 ? 31.183 -1.153 -38.917 1.00 87.50 112 LEU A C 1
ATOM 895 O O . LEU A 1 112 ? 31.422 -1.639 -37.809 1.00 87.50 112 LEU A O 1
ATOM 899 N N . THR A 1 113 ? 31.158 0.155 -39.131 1.00 87.69 113 THR A N 1
ATOM 900 C CA . THR A 1 113 ? 31.250 1.158 -38.072 1.00 87.69 113 THR A CA 1
ATOM 901 C C . THR A 1 113 ? 29.891 1.378 -37.403 1.00 87.69 113 THR A C 1
ATOM 903 O O . THR A 1 113 ? 28.835 1.101 -37.972 1.00 87.69 113 THR A O 1
ATOM 906 N N . ILE A 1 114 ? 29.898 1.940 -36.189 1.00 85.25 114 ILE A N 1
ATOM 907 C CA . ILE A 1 114 ? 28.670 2.283 -35.446 1.00 85.25 114 ILE A CA 1
ATOM 908 C C . ILE A 1 114 ? 27.757 3.212 -36.265 1.00 85.25 114 ILE A C 1
ATOM 910 O O . ILE A 1 114 ? 26.534 3.102 -36.196 1.00 85.25 114 ILE A O 1
ATOM 914 N N . ASP A 1 115 ? 28.341 4.110 -37.062 1.00 86.62 115 ASP A N 1
ATOM 915 C CA . ASP A 1 115 ? 27.594 5.050 -37.898 1.00 86.62 115 ASP A CA 1
ATOM 916 C C . ASP A 1 115 ? 26.885 4.356 -39.066 1.00 86.62 115 ASP A C 1
ATOM 918 O O . ASP A 1 115 ? 25.724 4.655 -39.348 1.00 86.62 115 ASP A O 1
ATOM 922 N N . GLU A 1 116 ? 27.554 3.401 -39.710 1.00 87.38 116 GLU A N 1
ATOM 923 C CA . GLU A 1 116 ? 26.986 2.598 -40.799 1.00 87.38 116 GLU A CA 1
ATOM 924 C C . GLU A 1 116 ? 25.884 1.668 -40.291 1.00 87.38 116 GLU A C 1
ATOM 926 O O . GLU A 1 116 ? 24.830 1.538 -40.915 1.00 87.38 116 GLU A O 1
ATOM 931 N N . LEU A 1 117 ? 26.084 1.084 -39.114 1.00 86.06 117 LEU A N 1
ATOM 932 C CA . LEU A 1 117 ? 25.106 0.203 -38.494 1.00 86.06 117 LEU A CA 1
ATOM 933 C C . LEU A 1 117 ? 23.863 0.979 -38.014 1.00 86.06 117 LEU A C 1
ATOM 935 O O . LEU A 1 117 ? 22.731 0.530 -38.197 1.00 86.06 117 LEU A O 1
ATOM 939 N N . HIS A 1 118 ? 24.041 2.207 -37.513 1.00 86.06 118 HIS A N 1
ATOM 940 C CA . HIS A 1 118 ? 22.928 3.102 -37.181 1.00 86.06 118 HIS A CA 1
ATOM 941 C C . HIS A 1 118 ? 22.115 3.530 -38.415 1.00 86.06 118 HIS A C 1
ATOM 943 O O . HIS A 1 118 ? 20.896 3.664 -38.331 1.00 86.06 118 HIS A O 1
ATOM 949 N N . LEU A 1 119 ? 22.755 3.708 -39.576 1.00 86.62 119 LEU A N 1
ATOM 950 C CA . LEU A 1 119 ? 22.053 3.990 -40.836 1.00 86.62 119 LEU A CA 1
ATOM 951 C C . LEU A 1 119 ? 21.167 2.815 -41.277 1.00 86.62 119 LEU A C 1
ATOM 953 O O . LEU A 1 119 ? 20.094 3.029 -41.841 1.00 86.62 119 LEU A O 1
ATOM 957 N N . GLN A 1 120 ? 21.590 1.580 -41.002 1.00 83.31 120 GLN A N 1
ATOM 958 C CA . GLN A 1 120 ? 20.819 0.371 -41.308 1.00 83.31 120 GLN A CA 1
ATOM 959 C C . GLN A 1 120 ? 19.681 0.121 -40.303 1.00 83.31 120 GLN A C 1
ATOM 961 O O . GLN A 1 120 ? 18.662 -0.491 -40.655 1.00 83.31 120 GLN A O 1
ATOM 966 N N . CYS A 1 121 ? 19.821 0.609 -39.067 1.00 76.00 121 CYS A N 1
ATOM 967 C CA . CYS A 1 121 ? 18.808 0.509 -38.021 1.00 76.00 121 CYS A CA 1
ATOM 968 C C . CYS A 1 121 ? 18.622 1.844 -37.267 1.00 76.00 121 CYS A C 1
ATOM 970 O O . CYS A 1 121 ? 19.106 2.000 -36.143 1.00 76.00 121 CYS A O 1
ATOM 972 N N . PRO A 1 122 ? 17.885 2.816 -37.845 1.00 79.06 122 PRO A N 1
ATOM 973 C CA . PRO A 1 122 ? 17.707 4.138 -37.238 1.00 79.06 122 PRO A CA 1
ATOM 974 C C . PRO A 1 122 ? 16.820 4.125 -35.983 1.00 79.06 122 PRO A C 1
ATOM 976 O O . PRO A 1 122 ? 16.801 5.102 -35.236 1.00 79.06 122 PRO A O 1
ATOM 979 N N . GLU A 1 123 ? 16.090 3.032 -35.736 1.00 78.62 123 GLU A N 1
ATOM 980 C CA . GLU A 1 123 ? 15.194 2.881 -34.582 1.00 78.62 123 GLU A CA 1
ATOM 981 C C . GLU A 1 123 ? 15.941 2.858 -33.242 1.00 78.62 123 GLU A C 1
ATOM 983 O O . GLU A 1 123 ? 15.368 3.221 -32.218 1.00 78.62 123 GLU A O 1
ATOM 988 N N . MET A 1 124 ? 17.231 2.509 -33.225 1.00 74.19 124 MET A N 1
ATOM 989 C CA . MET A 1 124 ? 18.028 2.483 -32.000 1.00 74.19 124 MET A CA 1
ATOM 990 C C . MET A 1 124 ? 18.949 3.697 -31.877 1.00 74.19 124 MET A C 1
ATOM 992 O O . MET A 1 124 ? 19.598 4.114 -32.831 1.00 74.19 124 MET A O 1
ATOM 996 N N . ALA A 1 125 ? 19.066 4.249 -30.671 1.00 70.25 125 ALA A N 1
ATOM 997 C CA . ALA A 1 125 ? 20.002 5.337 -30.412 1.00 70.25 125 ALA A CA 1
ATOM 998 C C . ALA A 1 125 ? 21.462 4.857 -30.514 1.00 70.25 125 ALA A C 1
ATOM 1000 O O . ALA A 1 125 ? 21.791 3.770 -30.041 1.00 70.25 125 ALA A O 1
ATOM 1001 N N . ARG A 1 126 ? 22.365 5.707 -31.029 1.00 73.38 126 ARG A N 1
ATOM 1002 C CA . ARG A 1 126 ? 23.819 5.435 -31.092 1.00 73.38 126 ARG A CA 1
ATOM 1003 C C . ARG A 1 126 ? 24.416 4.964 -29.761 1.00 73.38 126 ARG A C 1
ATOM 1005 O O . ARG A 1 126 ? 25.297 4.119 -29.757 1.00 73.38 126 ARG A O 1
ATOM 1012 N N . THR A 1 127 ? 23.905 5.469 -28.639 1.00 71.50 127 THR A N 1
ATOM 1013 C CA . THR A 1 127 ? 24.347 5.084 -27.288 1.00 71.50 127 THR A CA 1
ATOM 1014 C C . THR A 1 127 ? 24.111 3.611 -26.960 1.00 71.50 127 THR A C 1
ATOM 1016 O O . THR A 1 127 ? 24.755 3.084 -26.066 1.00 71.50 127 THR A O 1
ATOM 1019 N N . VAL A 1 128 ? 23.162 2.962 -27.639 1.00 73.25 128 VAL A N 1
ATOM 1020 C CA . VAL A 1 128 ? 22.890 1.525 -27.508 1.00 73.25 128 VAL A CA 1
ATOM 1021 C C . VAL A 1 128 ? 23.888 0.710 -28.333 1.00 73.25 128 VAL A C 1
ATOM 1023 O O . VAL A 1 128 ? 24.263 -0.382 -27.930 1.00 73.25 128 VAL A O 1
ATOM 1026 N N . LEU A 1 129 ? 24.337 1.251 -29.468 1.00 73.62 129 LEU A N 1
ATOM 1027 C CA . LEU A 1 129 ? 25.308 0.612 -30.359 1.00 73.62 129 LEU A CA 1
ATOM 1028 C C . LEU A 1 129 ? 26.749 0.708 -29.871 1.00 73.62 129 LEU A C 1
ATOM 1030 O O . LEU A 1 129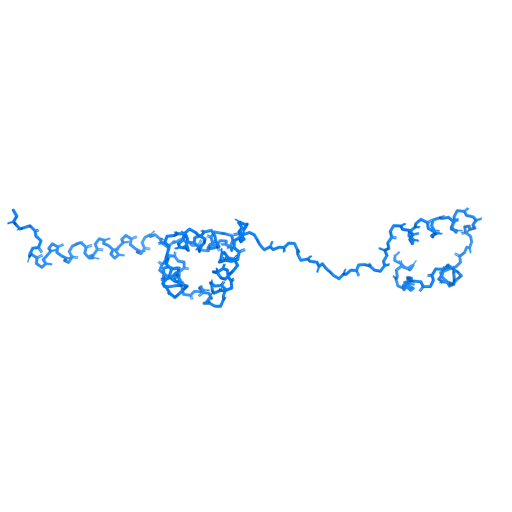 ? 27.567 -0.142 -30.199 1.00 73.62 129 LEU A O 1
ATOM 1034 N N . SER A 1 130 ? 27.061 1.749 -29.104 1.00 71.19 130 SER A N 1
ATOM 1035 C CA . SER A 1 130 ? 28.373 1.955 -28.489 1.00 71.19 130 SER A CA 1
ATOM 1036 C C . SER A 1 130 ? 28.504 1.321 -27.098 1.00 71.19 130 SER A C 1
ATOM 1038 O O . SER A 1 130 ? 29.433 1.689 -26.381 1.00 71.19 130 SER A O 1
ATOM 1040 N N . GLY A 1 131 ? 27.517 0.512 -26.685 1.00 56.78 131 GLY A N 1
ATOM 1041 C CA . GLY A 1 131 ? 27.386 -0.056 -25.339 1.00 56.78 131 GLY A CA 1
ATOM 1042 C C . GLY A 1 131 ? 28.512 -1.003 -24.954 1.00 56.78 131 GLY A C 1
ATOM 1043 O O . GLY A 1 131 ? 28.917 -1.814 -25.814 1.00 56.78 131 GLY A O 1
#

Radius of gyration: 29.09 Å; chains: 1; bounding box: 59×20×84 Å

Secondary structure (DSSP, 8-state):
------HHHHHHHHHHHHHHHHHT--SS--HHHHHHHHHHHHHTT--HHHHHHHHHHHH-TT--HHHHHHHHHHHHTT----SPP----SPPS--HHHHHHHHHHHHH-TT--HHHHHHH-TTS-HHHHT-

InterPro domains:
  IPR052709 Transposase-Methyltransferase Hybrid [PTHR46060] (31-116)